Protein AF-A0A7C9VXB8-F1 (afdb_monomer_lite)

Structure (mmCIF, N/CA/C/O backbone):
data_AF-A0A7C9VXB8-F1
#
_entry.id   AF-A0A7C9VXB8-F1
#
loop_
_atom_site.group_PDB
_atom_site.id
_atom_site.type_symbol
_atom_site.label_atom_id
_atom_site.label_alt_id
_atom_site.label_comp_id
_atom_site.label_asym_id
_atom_site.label_entity_id
_atom_site.label_seq_id
_atom_site.pdbx_PDB_ins_code
_atom_site.Cartn_x
_atom_site.Cartn_y
_atom_site.Cartn_z
_atom_site.occupancy
_atom_site.B_iso_or_equiv
_atom_site.auth_seq_id
_atom_site.auth_comp_id
_atom_site.auth_asym_id
_atom_site.auth_atom_id
_atom_site.pdbx_PDB_model_num
ATOM 1 N N . MET A 1 1 ? -10.383 0.369 -15.515 1.00 67.44 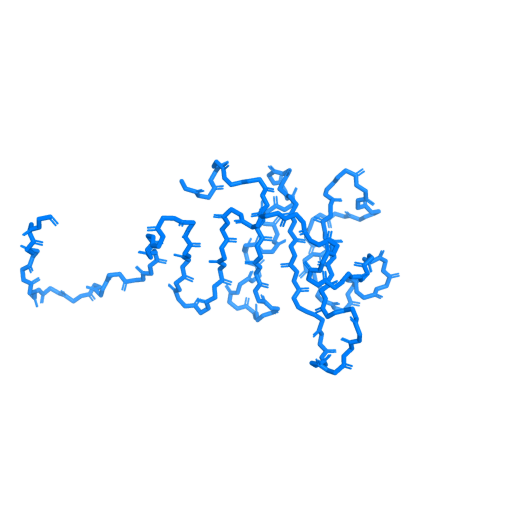1 MET A N 1
ATOM 2 C CA . MET A 1 1 ? -9.821 -0.752 -14.714 1.00 67.44 1 MET A CA 1
ATOM 3 C C . MET A 1 1 ? -9.209 -0.255 -13.410 1.00 67.44 1 MET A C 1
ATOM 5 O O . MET A 1 1 ? -9.665 -0.702 -12.370 1.00 67.44 1 MET A O 1
ATOM 9 N N . PHE A 1 2 ? -8.249 0.680 -13.432 1.00 78.56 2 PHE A N 1
ATOM 10 C CA . PHE A 1 2 ? -7.744 1.308 -12.200 1.00 78.56 2 PHE A CA 1
ATOM 11 C C . PHE A 1 2 ? -8.802 2.187 -11.513 1.00 78.56 2 PHE A C 1
ATOM 13 O O . PHE A 1 2 ? -9.034 2.028 -10.319 1.00 78.56 2 PHE A O 1
ATOM 20 N N . ASP A 1 3 ? -9.524 3.021 -12.268 1.00 82.12 3 ASP A N 1
ATOM 21 C CA . ASP A 1 3 ? -10.530 3.942 -11.705 1.00 82.12 3 ASP A CA 1
ATOM 22 C C . ASP A 1 3 ? -11.636 3.224 -10.922 1.00 82.12 3 ASP A C 1
ATOM 24 O O . ASP A 1 3 ? -12.049 3.696 -9.869 1.00 82.12 3 ASP A O 1
ATOM 28 N N . GLN A 1 4 ? -12.037 2.035 -11.379 1.00 88.44 4 GLN A N 1
ATOM 29 C CA . GLN A 1 4 ? -13.069 1.210 -10.741 1.00 88.44 4 GLN A CA 1
ATOM 30 C C . GLN A 1 4 ? -12.547 0.347 -9.581 1.00 88.44 4 GLN A C 1
ATOM 32 O O . GLN A 1 4 ? -13.345 -0.161 -8.798 1.00 88.44 4 GLN A O 1
ATOM 37 N N . ALA A 1 5 ? -11.229 0.144 -9.469 1.00 92.75 5 ALA A N 1
ATOM 38 C CA . ALA A 1 5 ? -10.655 -0.642 -8.381 1.00 92.75 5 ALA A CA 1
ATOM 39 C C . ALA A 1 5 ? -10.762 0.139 -7.065 1.00 92.75 5 ALA A C 1
ATOM 41 O O . ALA A 1 5 ? -10.402 1.316 -7.020 1.00 92.75 5 ALA A O 1
ATOM 42 N N . ARG A 1 6 ? -11.229 -0.510 -5.995 1.00 96.12 6 ARG A N 1
ATOM 43 C CA . ARG A 1 6 ? -11.311 0.079 -4.649 1.00 96.12 6 ARG A CA 1
ATOM 44 C C . ARG A 1 6 ? -10.212 -0.442 -3.735 1.00 96.12 6 ARG A C 1
ATOM 46 O O . ARG A 1 6 ? -9.720 0.313 -2.905 1.00 96.12 6 ARG A O 1
ATOM 53 N N . VAL A 1 7 ? -9.805 -1.697 -3.926 1.00 97.12 7 VAL A N 1
ATOM 54 C CA . VAL A 1 7 ? -8.738 -2.350 -3.164 1.00 97.12 7 VAL A CA 1
ATOM 55 C C . VAL A 1 7 ? -7.595 -2.734 -4.099 1.00 97.12 7 VAL A C 1
ATOM 57 O O . VAL A 1 7 ? -7.753 -3.574 -4.990 1.00 97.12 7 VAL A O 1
ATOM 60 N N . VAL A 1 8 ? -6.431 -2.120 -3.905 1.00 95.75 8 VAL A N 1
ATOM 61 C CA . VAL A 1 8 ? -5.256 -2.284 -4.770 1.00 95.75 8 VAL A CA 1
ATOM 62 C C . VAL A 1 8 ? -4.093 -2.828 -3.953 1.00 95.75 8 VAL A C 1
ATOM 64 O O . VAL A 1 8 ? -3.859 -2.379 -2.837 1.00 95.75 8 VAL A O 1
ATOM 67 N N . LYS A 1 9 ? -3.312 -3.751 -4.517 1.00 94.62 9 LYS A N 1
ATOM 68 C CA . LYS A 1 9 ? -2.002 -4.119 -3.966 1.00 94.62 9 LYS A CA 1
ATOM 69 C C . LYS A 1 9 ? -0.898 -3.711 -4.933 1.00 94.62 9 LYS A C 1
ATOM 71 O O . LYS A 1 9 ? -0.958 -4.041 -6.117 1.00 94.62 9 LYS A O 1
ATOM 76 N N . ALA A 1 10 ? 0.123 -3.028 -4.428 1.00 92.25 10 ALA A N 1
ATOM 77 C CA . ALA A 1 10 ? 1.305 -2.623 -5.182 1.00 92.25 10 ALA A CA 1
ATOM 78 C C . ALA A 1 10 ? 2.590 -3.155 -4.528 1.00 92.25 10 ALA A C 1
ATOM 80 O O . ALA A 1 10 ? 2.602 -3.586 -3.372 1.00 92.25 10 ALA A O 1
ATOM 81 N N . VAL A 1 11 ? 3.687 -3.152 -5.281 1.00 88.31 11 VAL A N 1
ATOM 82 C CA . VAL A 1 11 ? 5.028 -3.466 -4.760 1.00 88.31 11 VAL A CA 1
ATOM 83 C C . VAL A 1 11 ? 5.753 -2.183 -4.320 1.00 88.31 11 VAL A C 1
ATOM 85 O O . VAL A 1 11 ? 5.460 -1.109 -4.854 1.00 88.31 11 VAL A O 1
ATOM 88 N N . PRO A 1 12 ? 6.680 -2.251 -3.343 1.00 87.31 12 PRO A N 1
ATOM 89 C CA . PRO A 1 12 ? 7.352 -1.066 -2.795 1.00 87.31 12 PRO A CA 1
ATOM 90 C C . PRO A 1 12 ? 8.370 -0.410 -3.749 1.00 87.31 12 PRO A C 1
ATOM 92 O O . PRO A 1 12 ? 8.929 0.639 -3.417 1.00 87.31 12 PRO A O 1
ATOM 95 N N . ASP A 1 13 ? 8.607 -0.985 -4.929 1.00 86.19 13 ASP A N 1
ATOM 96 C CA . ASP A 1 13 ? 9.625 -0.538 -5.879 1.00 86.19 13 ASP A CA 1
ATOM 97 C C . ASP A 1 13 ? 9.413 0.909 -6.366 1.00 86.19 13 ASP A C 1
ATOM 99 O O . ASP A 1 13 ? 8.291 1.425 -6.465 1.00 86.19 13 ASP A O 1
ATOM 103 N N . LYS A 1 14 ? 10.520 1.582 -6.712 1.00 84.25 14 LYS A N 1
ATOM 104 C CA . LYS A 1 14 ? 10.514 2.975 -7.199 1.00 84.25 14 LYS A CA 1
ATOM 105 C C . LYS A 1 14 ? 9.624 3.189 -8.434 1.00 84.25 14 LYS A C 1
ATOM 107 O O . LYS A 1 14 ? 8.862 4.153 -8.410 1.00 84.25 14 LYS A O 1
ATOM 112 N N . PRO A 1 15 ? 9.627 2.318 -9.467 1.00 85.00 15 PRO A N 1
ATOM 113 C CA . PRO A 1 15 ? 8.770 2.506 -10.641 1.00 85.00 15 PRO A CA 1
ATOM 114 C C . PRO A 1 15 ? 7.270 2.494 -10.322 1.00 85.00 15 PRO A C 1
ATOM 116 O O . PRO A 1 15 ? 6.479 3.036 -11.084 1.00 85.00 15 PRO A O 1
ATOM 119 N N . GLN A 1 16 ? 6.876 1.908 -9.187 1.00 87.19 16 GLN A N 1
ATOM 120 C CA . GLN A 1 16 ? 5.486 1.835 -8.736 1.00 87.19 16 GLN A CA 1
ATOM 121 C C . GLN A 1 16 ? 5.102 2.967 -7.774 1.00 87.19 16 GLN A C 1
ATOM 123 O O . GLN A 1 16 ? 3.989 2.982 -7.252 1.00 87.19 16 GLN A O 1
ATOM 128 N N . ALA A 1 17 ? 5.991 3.941 -7.539 1.00 89.44 17 ALA A N 1
ATOM 129 C CA . ALA A 1 17 ? 5.673 5.125 -6.742 1.00 89.44 17 ALA A CA 1
ATOM 130 C C . ALA A 1 17 ? 4.405 5.863 -7.226 1.00 89.44 17 ALA A C 1
ATOM 132 O O . ALA A 1 17 ? 3.584 6.187 -6.369 1.00 89.44 17 ALA A O 1
ATOM 133 N N . PRO A 1 18 ? 4.153 6.049 -8.543 1.00 90.94 18 PRO A N 1
ATOM 134 C CA . PRO A 1 18 ? 2.935 6.718 -8.999 1.00 90.94 18 PRO A CA 1
ATOM 135 C C . PRO A 1 18 ? 1.656 6.005 -8.552 1.00 90.94 18 PRO A C 1
ATOM 137 O O . PRO A 1 18 ? 0.735 6.653 -8.076 1.00 90.94 18 PRO A O 1
ATOM 140 N N . VAL A 1 19 ? 1.608 4.671 -8.622 1.00 91.19 19 VAL A N 1
ATOM 141 C CA . VAL A 1 19 ? 0.448 3.888 -8.157 1.00 91.19 19 VAL A CA 1
ATOM 142 C C . VAL A 1 19 ? 0.259 4.034 -6.651 1.00 91.19 19 VAL A C 1
ATOM 144 O O . VAL A 1 19 ? -0.872 4.154 -6.180 1.00 91.19 19 VAL A O 1
ATOM 147 N N . ARG A 1 20 ? 1.367 4.062 -5.900 1.00 94.00 20 ARG A N 1
ATOM 148 C CA . ARG A 1 20 ? 1.334 4.197 -4.442 1.00 94.00 20 ARG A CA 1
ATOM 149 C C . ARG A 1 20 ? 0.821 5.557 -3.970 1.00 94.00 20 ARG A C 1
ATOM 151 O O . ARG A 1 20 ? 0.220 5.620 -2.907 1.00 94.00 20 ARG A O 1
ATOM 158 N N . VAL A 1 21 ? 0.998 6.603 -4.775 1.00 95.06 21 VAL A N 1
ATOM 159 C CA . VAL A 1 21 ? 0.413 7.932 -4.535 1.00 95.06 21 VAL A CA 1
ATOM 160 C C . VAL A 1 21 ? -1.028 7.999 -5.044 1.00 95.06 21 VAL A C 1
ATOM 162 O O . VAL A 1 21 ? -1.936 8.382 -4.311 1.00 95.06 21 VAL A O 1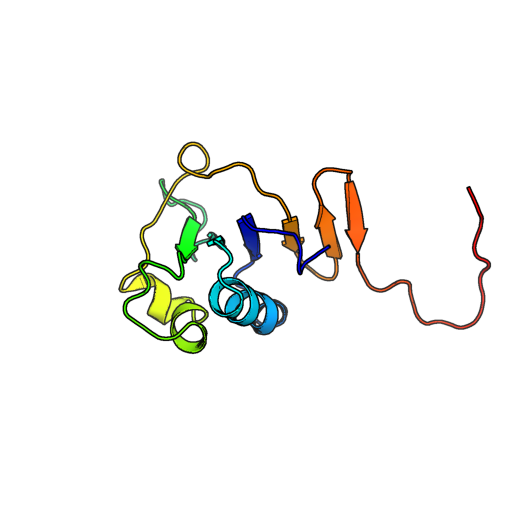
ATOM 165 N N . LEU A 1 22 ? -1.255 7.610 -6.304 1.00 94.00 22 LEU A N 1
ATOM 166 C CA . LEU A 1 22 ? -2.545 7.768 -6.978 1.00 94.00 22 LEU A CA 1
ATOM 167 C C . LEU A 1 22 ? -3.656 6.936 -6.341 1.00 94.00 22 LEU A C 1
ATOM 169 O O . LEU A 1 22 ? -4.798 7.380 -6.345 1.00 94.00 22 LEU A O 1
ATOM 173 N N . GLY A 1 23 ? -3.345 5.760 -5.789 1.00 95.12 23 GLY A N 1
ATOM 174 C CA . GLY A 1 23 ? -4.332 4.916 -5.117 1.00 95.12 23 GLY A CA 1
ATOM 175 C C . GLY A 1 23 ? -5.028 5.650 -3.965 1.00 95.12 23 GLY A C 1
ATOM 176 O O . GLY A 1 23 ? -6.210 5.976 -4.099 1.00 95.12 23 GLY A O 1
ATOM 177 N N . PRO A 1 24 ? -4.312 5.982 -2.876 1.00 95.25 24 PRO A N 1
ATOM 178 C CA . PRO A 1 24 ? -4.893 6.710 -1.752 1.00 95.25 24 PRO A CA 1
ATOM 179 C C . PRO A 1 24 ? -5.426 8.093 -2.151 1.00 95.25 24 PRO A C 1
ATOM 181 O O . PRO A 1 24 ? -6.486 8.493 -1.679 1.00 95.25 24 PRO A O 1
ATOM 184 N N . ARG A 1 25 ? -4.770 8.794 -3.090 1.00 95.38 25 ARG A N 1
ATOM 185 C CA . ARG A 1 25 ? -5.250 10.086 -3.622 1.00 95.38 25 ARG A CA 1
ATOM 186 C C . ARG A 1 25 ? -6.622 9.991 -4.295 1.00 95.38 25 ARG A C 1
ATOM 188 O O . ARG A 1 25 ? -7.382 10.950 -4.261 1.00 95.38 25 ARG A O 1
ATOM 195 N N . GLN A 1 26 ? -6.944 8.849 -4.900 1.00 95.50 26 GLN A N 1
ATOM 196 C CA . GLN A 1 26 ? -8.257 8.554 -5.485 1.00 95.50 26 GLN A CA 1
ATOM 197 C C . GLN A 1 26 ? -9.195 7.817 -4.511 1.00 95.50 26 GLN A C 1
ATOM 199 O O . GLN A 1 26 ? -10.178 7.217 -4.944 1.00 95.50 26 GLN A O 1
ATOM 204 N N . GLY A 1 27 ? -8.892 7.807 -3.209 1.00 95.56 27 GLY A N 1
ATOM 205 C CA . GLY A 1 27 ? -9.734 7.169 -2.195 1.00 95.56 27 GLY A CA 1
ATOM 206 C C . GLY A 1 27 ? -9.679 5.636 -2.194 1.00 95.56 27 GLY A C 1
ATOM 207 O O . GLY A 1 27 ? -10.586 4.996 -1.668 1.00 95.56 27 GLY A O 1
ATOM 208 N N . LYS A 1 28 ? -8.648 5.023 -2.790 1.00 97.12 28 LYS A N 1
ATOM 209 C CA . LYS A 1 28 ? -8.493 3.560 -2.835 1.00 97.12 28 LYS A CA 1
ATOM 210 C C . LYS A 1 28 ? -7.747 3.053 -1.605 1.00 97.12 28 LYS A C 1
ATOM 212 O O . LYS A 1 28 ? -6.745 3.642 -1.206 1.00 97.12 28 LYS A O 1
ATOM 217 N N . LEU A 1 29 ? -8.180 1.908 -1.081 1.00 97.44 29 LEU A N 1
ATOM 218 C CA . LEU A 1 29 ? -7.445 1.157 -0.069 1.00 97.44 29 LEU A CA 1
ATOM 219 C C . LEU A 1 29 ? -6.244 0.480 -0.731 1.00 97.44 29 LEU A C 1
ATOM 221 O O . LEU A 1 29 ? -6.412 -0.352 -1.629 1.00 97.44 29 LEU A O 1
ATOM 225 N N . LEU A 1 30 ? -5.037 0.853 -0.314 1.00 97.06 30 LEU A N 1
ATOM 226 C CA . LEU A 1 30 ? -3.802 0.380 -0.928 1.00 97.06 30 LEU A CA 1
ATOM 227 C C . LEU A 1 30 ? -2.991 -0.483 0.043 1.00 97.06 30 LEU A C 1
ATOM 229 O O . LEU A 1 30 ? -2.663 -0.050 1.142 1.00 97.06 30 LEU A O 1
ATOM 233 N N . PHE A 1 31 ? -2.580 -1.663 -0.416 1.00 96.25 31 PHE A N 1
ATOM 234 C CA . PHE A 1 31 ? -1.656 -2.544 0.293 1.00 96.25 31 PHE A CA 1
ATOM 235 C C . PHE A 1 31 ? -0.274 -2.542 -0.361 1.00 96.25 31 PHE A C 1
ATOM 237 O O . PHE A 1 31 ? -0.151 -2.679 -1.583 1.00 96.25 31 PHE A O 1
ATOM 244 N N . VAL A 1 32 ? 0.783 -2.418 0.442 1.00 94.06 32 VAL A N 1
ATOM 245 C CA . VAL A 1 32 ? 2.180 -2.445 -0.028 1.00 94.06 32 VAL A CA 1
ATOM 246 C C . VAL A 1 32 ? 2.992 -3.374 0.862 1.00 94.06 32 VAL A C 1
ATOM 248 O O . VAL A 1 32 ? 2.890 -3.295 2.078 1.00 94.06 32 VAL A O 1
ATOM 251 N N . ALA A 1 33 ? 3.811 -4.248 0.276 1.00 91.75 33 ALA A N 1
ATOM 252 C CA . ALA A 1 33 ? 4.655 -5.145 1.066 1.00 91.75 33 ALA A CA 1
ATOM 253 C C . ALA A 1 33 ? 5.653 -4.362 1.942 1.00 91.75 33 ALA A C 1
ATOM 255 O O . ALA A 1 33 ? 6.266 -3.395 1.475 1.00 91.75 33 ALA A O 1
ATOM 256 N N . VAL A 1 34 ? 5.840 -4.799 3.189 1.00 87.94 34 VAL A N 1
ATOM 257 C CA . VAL A 1 34 ? 6.847 -4.234 4.092 1.00 87.94 34 VAL A CA 1
ATOM 258 C C . VAL A 1 34 ? 8.257 -4.639 3.637 1.00 87.94 34 VAL A C 1
ATOM 260 O O . VAL A 1 34 ? 8.462 -5.748 3.132 1.00 87.94 34 VAL A O 1
ATOM 263 N N . PRO A 1 35 ? 9.273 -3.775 3.804 1.00 73.00 35 PRO A N 1
ATOM 264 C CA . PRO A 1 35 ? 10.657 -4.165 3.574 1.00 73.00 35 PRO A CA 1
ATOM 265 C C . PRO A 1 35 ? 11.070 -5.179 4.654 1.00 73.00 35 PRO A C 1
ATOM 267 O O . PRO A 1 35 ? 11.162 -4.797 5.817 1.00 73.00 35 PRO A O 1
ATOM 270 N N . LYS A 1 36 ? 11.344 -6.430 4.242 1.00 65.56 36 LYS A N 1
ATOM 271 C CA . LYS A 1 36 ? 11.692 -7.656 5.013 1.00 65.56 36 LYS A CA 1
ATOM 272 C C . LYS A 1 36 ? 10.550 -8.686 5.019 1.00 65.56 36 LYS A C 1
ATOM 274 O O . LYS A 1 36 ? 9.617 -8.614 5.806 1.00 65.56 36 LYS A O 1
ATOM 279 N N . ILE A 1 37 ? 10.699 -9.684 4.147 1.00 56.84 37 ILE A N 1
ATOM 280 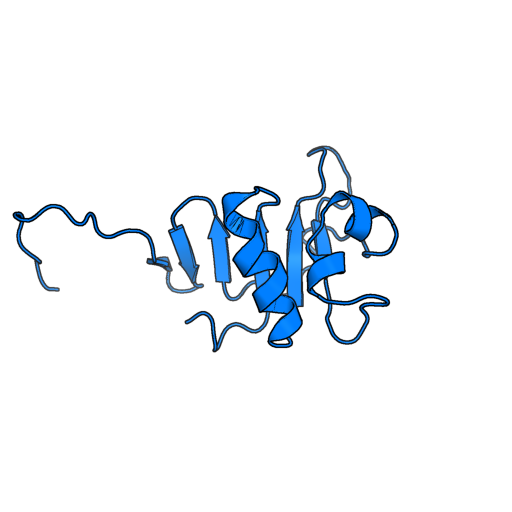C CA . ILE A 1 37 ? 9.726 -10.747 3.825 1.00 56.84 37 ILE A CA 1
ATOM 281 C C . ILE A 1 37 ? 9.326 -11.642 5.017 1.00 56.84 37 ILE A C 1
ATOM 283 O O . ILE A 1 37 ? 8.288 -12.285 4.952 1.00 56.84 37 ILE A O 1
ATOM 287 N N . ALA A 1 38 ? 10.092 -11.669 6.112 1.00 61.12 38 ALA A N 1
ATOM 288 C CA . ALA A 1 38 ? 9.846 -12.570 7.246 1.00 61.12 38 ALA A CA 1
ATOM 289 C C . ALA A 1 38 ? 8.915 -12.003 8.342 1.00 61.12 38 ALA A C 1
ATOM 291 O O . ALA A 1 38 ? 8.807 -12.590 9.416 1.00 61.12 38 ALA A O 1
ATOM 292 N N . ALA A 1 39 ? 8.280 -10.848 8.125 1.00 69.19 39 ALA A N 1
ATOM 293 C CA . ALA A 1 39 ? 7.358 -10.287 9.109 1.00 69.19 39 ALA A CA 1
ATOM 294 C C . ALA A 1 39 ? 6.031 -11.063 9.127 1.00 69.19 39 ALA A C 1
ATOM 296 O O . ALA A 1 39 ? 5.456 -11.316 8.072 1.00 69.19 39 ALA A O 1
ATOM 297 N N . ALA A 1 40 ? 5.507 -11.358 10.323 1.00 82.69 40 ALA A N 1
ATOM 298 C CA . ALA A 1 40 ? 4.201 -12.007 10.496 1.00 82.69 40 ALA A CA 1
ATOM 299 C C . ALA A 1 40 ? 3.050 -11.224 9.833 1.00 82.69 40 ALA A C 1
ATOM 301 O O . ALA A 1 40 ? 2.083 -11.818 9.376 1.00 82.69 40 ALA A O 1
ATOM 302 N N . LYS A 1 41 ? 3.186 -9.894 9.736 1.00 90.25 41 LYS A N 1
ATOM 303 C CA . LYS A 1 41 ? 2.245 -8.989 9.066 1.00 90.25 41 LYS A CA 1
ATOM 304 C C . LYS A 1 41 ? 2.943 -8.252 7.915 1.00 90.25 41 LYS A C 1
ATOM 306 O O . LYS A 1 41 ? 3.471 -7.156 8.124 1.00 90.25 41 LYS A O 1
ATOM 311 N N . PRO A 1 42 ? 3.047 -8.870 6.723 1.00 91.88 42 PRO A N 1
ATOM 312 C CA . PRO A 1 42 ? 3.955 -8.417 5.676 1.00 91.88 42 PRO A CA 1
ATOM 313 C C . PRO A 1 42 ? 3.427 -7.275 4.795 1.00 91.88 42 PRO A C 1
ATOM 315 O O . PRO A 1 42 ? 4.089 -6.938 3.811 1.00 91.88 42 PRO A O 1
ATOM 318 N N . PHE A 1 43 ? 2.290 -6.645 5.108 1.00 94.44 43 PHE A N 1
ATOM 319 C CA . PHE A 1 43 ? 1.744 -5.543 4.306 1.00 94.44 43 PHE A CA 1
ATOM 320 C C . PHE A 1 43 ? 1.436 -4.305 5.139 1.00 94.44 43 PHE A C 1
ATOM 322 O O . PHE A 1 43 ? 0.833 -4.415 6.195 1.00 94.44 43 PHE A O 1
ATOM 329 N N . TYR A 1 44 ? 1.777 -3.124 4.628 1.00 95.38 44 TYR A N 1
ATOM 330 C CA . TYR A 1 44 ? 1.198 -1.862 5.080 1.00 95.38 44 TYR A CA 1
ATOM 331 C C . TYR A 1 44 ? -0.206 -1.690 4.499 1.00 95.38 44 TYR A C 1
ATOM 333 O O . TYR A 1 44 ? -0.383 -1.825 3.285 1.00 95.38 44 TYR A O 1
ATOM 341 N N . GLU A 1 45 ? -1.164 -1.334 5.351 1.00 96.56 45 GLU A N 1
ATOM 342 C CA . GLU A 1 45 ? -2.498 -0.860 4.982 1.00 96.56 45 GLU A CA 1
ATOM 343 C C . GLU A 1 45 ? -2.487 0.673 4.879 1.00 96.56 45 GLU A C 1
ATOM 345 O O . GLU A 1 45 ? -2.288 1.375 5.872 1.00 96.56 45 GLU A O 1
ATOM 350 N N . LEU A 1 46 ? -2.694 1.202 3.673 1.00 96.56 46 LEU A N 1
ATOM 351 C CA . LEU A 1 46 ? -2.818 2.635 3.407 1.00 96.56 46 LEU A CA 1
ATOM 352 C C . LEU A 1 46 ? -4.281 2.955 3.084 1.00 96.56 46 LEU A C 1
ATOM 354 O O . LEU A 1 46 ? -4.693 2.975 1.921 1.00 96.56 46 LEU A O 1
ATOM 358 N N . ASP A 1 47 ? -5.066 3.161 4.141 1.00 95.88 47 ASP A N 1
ATOM 359 C CA . ASP A 1 47 ? -6.474 3.553 4.073 1.00 95.88 47 ASP A CA 1
ATOM 360 C C . ASP A 1 47 ? -6.599 5.087 4.079 1.00 95.88 47 ASP A C 1
ATOM 362 O O . ASP A 1 47 ? -6.337 5.705 5.114 1.00 95.88 47 ASP A O 1
ATOM 366 N N . PRO A 1 48 ? -7.021 5.724 2.972 1.00 93.88 48 PRO A N 1
ATOM 367 C CA . PRO A 1 48 ? -7.094 7.181 2.873 1.00 93.88 48 PRO A CA 1
ATOM 368 C C . PRO A 1 48 ? -8.056 7.826 3.878 1.00 93.88 48 PRO A C 1
ATOM 370 O O . PRO A 1 48 ? -7.893 9.003 4.177 1.00 93.88 48 PRO A O 1
ATOM 373 N N . SER A 1 49 ? -9.014 7.077 4.436 1.00 94.19 49 SER A N 1
ATOM 374 C CA . SER A 1 49 ? -9.893 7.576 5.504 1.00 94.19 49 SER A CA 1
ATOM 375 C C . SER A 1 49 ? -9.215 7.644 6.879 1.00 94.19 49 SER A C 1
ATOM 377 O O . SER A 1 49 ? -9.733 8.289 7.787 1.00 94.19 49 SER A O 1
ATOM 379 N N . LYS A 1 50 ? -8.057 6.989 7.035 1.00 93.75 50 LYS A N 1
ATOM 380 C CA . LYS A 1 50 ? -7.314 6.866 8.299 1.00 93.75 50 LYS A CA 1
ATOM 381 C C . LYS A 1 50 ? -5.888 7.415 8.224 1.00 93.75 50 LYS A C 1
ATOM 383 O O . LYS A 1 50 ? -5.178 7.377 9.227 1.00 93.75 50 LYS A O 1
ATOM 388 N N . LEU A 1 51 ? -5.433 7.876 7.055 1.00 92.88 51 LEU A N 1
ATOM 389 C CA . LEU A 1 51 ? -4.070 8.376 6.891 1.00 92.88 51 LEU A CA 1
ATOM 390 C C . LEU A 1 51 ? -3.864 9.660 7.716 1.00 92.88 51 LEU A C 1
ATOM 392 O O . LEU A 1 51 ? -4.586 10.634 7.510 1.00 92.88 51 LEU A O 1
ATOM 396 N N . PRO A 1 52 ? -2.846 9.710 8.597 1.00 94.38 52 PRO A N 1
ATOM 397 C CA . PRO A 1 52 ? -2.523 10.916 9.360 1.00 94.38 52 PRO A CA 1
ATOM 398 C C . PRO A 1 52 ? -1.689 11.928 8.555 1.00 94.38 52 PRO A C 1
ATOM 400 O O . PRO A 1 52 ? -1.386 13.011 9.045 1.00 94.38 52 PRO A O 1
ATOM 403 N N . VAL A 1 53 ? -1.273 11.562 7.339 1.00 95.50 53 VAL A N 1
ATOM 404 C CA . VAL A 1 53 ? -0.417 12.354 6.445 1.00 95.50 53 VAL A CA 1
ATOM 405 C C . VAL A 1 53 ? -0.963 12.318 5.017 1.00 95.50 53 VAL A C 1
ATOM 407 O O . VAL A 1 53 ? -1.861 11.537 4.702 1.00 95.50 53 VAL A O 1
ATOM 410 N N . SER A 1 54 ? -0.396 13.134 4.127 1.00 95.50 54 SER A N 1
ATOM 411 C CA . SER A 1 54 ? -0.785 13.148 2.714 1.00 95.50 54 SER A CA 1
ATOM 412 C C . SER A 1 54 ? -0.521 11.803 2.007 1.00 95.50 54 SER A C 1
ATOM 414 O O . SER A 1 54 ? 0.401 11.068 2.385 1.00 95.50 54 SER A O 1
ATOM 416 N N . PRO A 1 55 ? -1.274 11.475 0.937 1.00 93.69 55 PRO A N 1
ATOM 417 C CA . PRO A 1 55 ? -1.004 10.316 0.083 1.00 93.69 55 PRO A CA 1
ATOM 418 C C . PRO A 1 55 ? 0.440 10.238 -0.424 1.00 93.69 55 PRO A C 1
ATOM 420 O O . PRO A 1 55 ? 1.022 9.158 -0.485 1.00 93.69 55 PRO A O 1
ATOM 423 N N . GLU A 1 56 ? 1.033 11.380 -0.769 1.00 94.19 56 GLU A N 1
ATOM 424 C CA . GLU A 1 56 ? 2.409 11.495 -1.243 1.00 94.19 56 GLU A CA 1
ATOM 425 C C . GLU A 1 56 ? 3.411 11.052 -0.168 1.00 94.19 56 GLU A C 1
ATOM 427 O O . GLU A 1 56 ? 4.364 10.326 -0.460 1.00 94.19 56 GLU A O 1
ATOM 432 N N . GLU A 1 57 ? 3.175 11.437 1.087 1.00 94.56 57 GLU A N 1
ATOM 433 C CA . GLU A 1 57 ? 4.004 11.029 2.217 1.00 94.56 57 GLU A CA 1
ATOM 434 C C . GLU A 1 57 ? 3.778 9.571 2.610 1.00 94.56 57 GLU A C 1
ATOM 436 O O . GLU A 1 57 ? 4.747 8.843 2.841 1.00 94.56 57 GLU A O 1
ATOM 441 N N . ALA A 1 58 ? 2.525 9.119 2.617 1.00 93.81 58 ALA A N 1
ATOM 442 C CA . A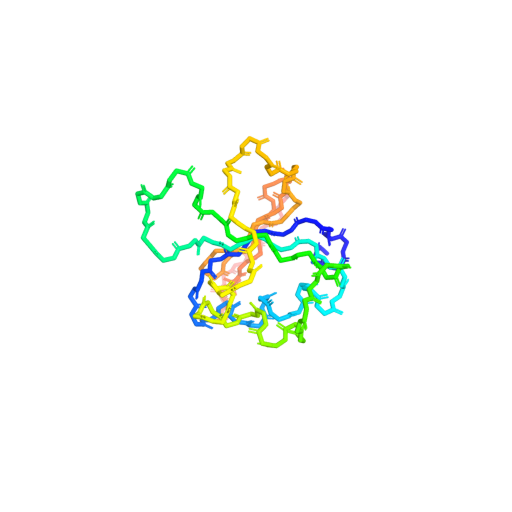LA A 1 58 ? 2.168 7.731 2.888 1.00 93.81 58 ALA A CA 1
ATOM 443 C C . ALA A 1 58 ? 2.689 6.751 1.842 1.00 93.81 58 ALA A C 1
ATOM 445 O O . ALA A 1 58 ? 3.024 5.611 2.165 1.00 93.81 58 ALA A O 1
ATOM 446 N N . ALA A 1 59 ? 2.862 7.203 0.604 1.00 91.38 59 ALA A N 1
ATOM 447 C CA . ALA A 1 59 ? 3.486 6.414 -0.441 1.00 91.38 59 ALA A CA 1
ATOM 448 C C . ALA A 1 59 ? 4.996 6.204 -0.229 1.00 91.38 59 ALA A C 1
ATOM 450 O O . ALA A 1 59 ? 5.594 5.400 -0.943 1.00 91.38 59 ALA A O 1
ATOM 451 N N . VAL A 1 60 ? 5.660 6.877 0.717 1.00 91.19 60 VAL A N 1
ATOM 452 C CA . VAL A 1 60 ? 7.089 6.663 0.992 1.00 91.19 60 VAL A CA 1
ATOM 453 C C . VAL A 1 60 ? 7.253 5.503 1.985 1.00 91.19 60 VAL A C 1
ATOM 455 O O . VAL A 1 60 ? 6.875 5.658 3.143 1.00 91.19 60 VAL A O 1
ATOM 458 N N . PRO A 1 61 ? 7.893 4.365 1.626 1.00 86.94 61 PRO A N 1
ATOM 459 C CA . PRO A 1 61 ? 7.916 3.174 2.487 1.00 86.94 61 PRO A CA 1
ATOM 460 C C . PRO A 1 61 ? 8.511 3.414 3.878 1.00 86.94 61 PRO A C 1
ATOM 462 O O . PRO A 1 61 ? 8.033 2.862 4.863 1.00 86.94 61 PRO A O 1
ATOM 465 N N . LYS A 1 62 ? 9.545 4.262 3.967 1.00 87.44 62 LYS A N 1
ATOM 466 C CA . LYS A 1 62 ? 10.167 4.636 5.245 1.00 87.44 62 LYS A CA 1
ATOM 467 C C . LYS A 1 62 ? 9.244 5.476 6.132 1.00 87.44 62 LYS A C 1
ATOM 469 O O . LYS A 1 62 ? 9.335 5.358 7.344 1.00 87.44 62 LYS A O 1
ATOM 474 N N . LYS A 1 63 ? 8.387 6.317 5.542 1.00 91.56 63 LYS A N 1
ATOM 475 C CA . LYS A 1 63 ? 7.406 7.116 6.287 1.00 91.56 63 LYS A CA 1
ATOM 476 C C . LYS A 1 63 ? 6.214 6.260 6.694 1.00 91.56 63 LYS A C 1
ATOM 478 O O . LYS A 1 63 ? 5.833 6.294 7.853 1.00 91.56 63 LYS A O 1
ATOM 483 N N . ALA A 1 64 ? 5.702 5.440 5.773 1.00 91.38 64 ALA A N 1
ATOM 484 C CA . ALA A 1 64 ? 4.627 4.490 6.047 1.00 91.38 64 ALA A CA 1
ATOM 485 C C . ALA A 1 64 ? 4.939 3.611 7.267 1.00 91.38 64 ALA A C 1
ATOM 487 O O . ALA A 1 64 ? 4.080 3.433 8.118 1.00 91.38 64 ALA A O 1
ATOM 488 N N . ALA A 1 65 ? 6.186 3.153 7.415 1.00 90.31 65 ALA A N 1
ATOM 489 C CA . ALA A 1 65 ? 6.631 2.366 8.568 1.00 90.31 65 ALA A CA 1
ATOM 490 C C . ALA A 1 65 ? 6.385 3.021 9.944 1.00 90.31 65 ALA A C 1
ATOM 492 O O . ALA A 1 65 ? 6.381 2.317 10.949 1.00 90.31 65 ALA A O 1
ATOM 493 N N . LEU A 1 66 ? 6.215 4.346 10.005 1.00 91.88 66 LEU A N 1
ATOM 494 C CA . LEU A 1 66 ? 6.029 5.089 11.253 1.00 91.88 66 LEU A CA 1
ATOM 495 C C . LEU A 1 66 ? 4.574 5.110 11.738 1.00 91.88 66 LEU A C 1
ATOM 497 O O . LEU A 1 66 ? 4.342 5.392 12.909 1.00 91.88 66 LEU A O 1
ATOM 501 N N . PHE A 1 67 ? 3.599 4.862 10.859 1.00 91.50 67 PHE A N 1
ATOM 502 C CA . PHE A 1 67 ? 2.178 5.042 11.188 1.00 91.50 67 PHE A CA 1
ATOM 503 C C . PHE A 1 67 ? 1.230 4.040 10.524 1.00 91.50 67 PHE A C 1
ATOM 505 O O . PHE A 1 67 ? 0.101 3.878 10.982 1.00 91.50 67 PHE A O 1
ATOM 512 N N . ALA A 1 68 ? 1.632 3.399 9.427 1.00 93.31 68 ALA A N 1
ATOM 513 C CA . ALA A 1 68 ? 0.771 2.478 8.709 1.00 93.31 68 ALA A CA 1
ATOM 514 C C . ALA A 1 68 ? 0.612 1.193 9.518 1.00 93.31 68 ALA A C 1
ATOM 516 O O . ALA A 1 68 ? 1.592 0.563 9.924 1.00 93.31 68 ALA A O 1
ATOM 517 N N . ARG A 1 69 ? -0.641 0.778 9.702 1.00 94.12 69 ARG A N 1
ATOM 518 C CA . ARG A 1 69 ? -0.964 -0.528 10.266 1.00 94.12 69 ARG A CA 1
ATOM 519 C C . ARG A 1 69 ? -0.356 -1.614 9.380 1.00 94.12 69 ARG A C 1
ATOM 521 O O . ARG A 1 69 ? -0.495 -1.567 8.156 1.00 94.12 69 ARG A O 1
ATOM 528 N N . THR A 1 70 ? 0.288 -2.598 9.999 1.00 94.62 70 THR A N 1
ATOM 529 C CA . THR A 1 70 ? 0.708 -3.816 9.310 1.00 94.62 70 THR A CA 1
ATOM 530 C C . THR A 1 70 ? -0.364 -4.891 9.430 1.00 94.62 70 THR A C 1
ATOM 532 O O . THR A 1 70 ? -0.983 -5.039 10.485 1.00 94.62 70 THR A O 1
ATOM 535 N N . VAL A 1 71 ? -0.595 -5.621 8.343 1.00 94.94 71 VAL A N 1
ATOM 536 C CA . VAL A 1 71 ? -1.592 -6.695 8.247 1.00 94.94 71 VAL A CA 1
ATOM 537 C C . VAL A 1 71 ? -1.007 -7.936 7.579 1.00 94.94 71 VAL A C 1
ATOM 539 O O . VAL A 1 71 ? -0.023 -7.847 6.830 1.00 94.94 71 VAL A O 1
ATOM 542 N N . ASP A 1 72 ? -1.600 -9.090 7.865 1.00 93.62 72 ASP A N 1
ATOM 543 C CA . ASP A 1 72 ? -1.389 -10.323 7.107 1.00 93.62 72 ASP A CA 1
ATOM 544 C C . ASP A 1 72 ? -2.392 -10.484 5.952 1.00 93.62 72 ASP A C 1
ATOM 546 O O . ASP A 1 72 ? -3.201 -9.599 5.675 1.00 93.62 72 ASP A O 1
ATOM 550 N N . THR A 1 73 ? -2.291 -11.593 5.218 1.00 90.75 73 THR A N 1
ATOM 551 C CA . THR A 1 73 ? -3.200 -11.903 4.107 1.00 90.75 73 THR A CA 1
ATOM 552 C C . THR A 1 73 ? -4.643 -12.148 4.535 1.00 90.75 73 THR A C 1
ATOM 554 O O . THR A 1 73 ? -5.533 -11.901 3.724 1.00 90.75 73 THR A O 1
ATOM 557 N N . ASP A 1 74 ? -4.884 -12.622 5.756 1.00 93.12 74 ASP A N 1
ATOM 558 C CA . ASP A 1 74 ? -6.221 -12.986 6.236 1.00 93.12 74 ASP A CA 1
ATOM 559 C C . ASP A 1 74 ? -7.005 -11.740 6.676 1.00 93.12 74 ASP A C 1
ATOM 561 O O . ASP A 1 74 ? -8.228 -11.675 6.550 1.00 93.12 74 ASP A O 1
ATOM 565 N N . GLU A 1 75 ? -6.293 -10.703 7.117 1.00 95.19 75 GLU A N 1
ATOM 566 C CA . GLU A 1 75 ? -6.838 -9.375 7.405 1.00 95.19 75 GLU A CA 1
ATOM 567 C C . GLU A 1 75 ? -7.152 -8.556 6.134 1.00 95.19 75 GLU A C 1
ATOM 569 O O . GLU A 1 75 ? -7.892 -7.570 6.196 1.00 95.19 75 GLU A O 1
ATOM 574 N N . MET A 1 76 ? -6.596 -8.927 4.973 1.00 94.81 76 MET A N 1
ATOM 575 C CA . MET A 1 76 ? -6.763 -8.172 3.730 1.00 94.81 76 MET A CA 1
ATOM 576 C C . MET A 1 76 ? -8.123 -8.447 3.069 1.00 94.81 76 MET A C 1
ATOM 578 O O . MET A 1 76 ? -8.442 -9.589 2.730 1.00 94.81 76 MET A O 1
ATOM 582 N N . PRO A 1 77 ? -8.904 -7.401 2.735 1.00 94.69 77 PRO A N 1
ATOM 583 C CA . PRO A 1 77 ? -10.055 -7.550 1.861 1.00 94.69 77 PRO A CA 1
ATOM 584 C C . PRO A 1 77 ? -9.643 -8.081 0.485 1.00 94.69 77 PRO A C 1
ATOM 586 O O . PRO A 1 77 ? -8.509 -7.921 0.025 1.00 94.69 77 PRO A O 1
ATOM 589 N N . LYS A 1 78 ? -10.608 -8.646 -0.242 1.00 94.38 78 LYS A N 1
ATOM 590 C CA . LYS A 1 78 ? -10.383 -9.179 -1.589 1.00 94.38 78 LYS A CA 1
ATOM 591 C C . LYS A 1 78 ? -9.769 -8.116 -2.517 1.00 94.38 78 LYS A C 1
ATOM 593 O O . LYS A 1 78 ? -10.407 -7.112 -2.824 1.00 94.38 78 LYS A O 1
ATOM 598 N N . ILE A 1 79 ? -8.581 -8.378 -3.064 1.00 94.44 79 ILE A N 1
ATOM 599 C CA . ILE A 1 79 ? -7.883 -7.452 -3.974 1.00 94.44 79 ILE A CA 1
ATOM 600 C C . ILE A 1 79 ? -8.619 -7.333 -5.319 1.00 94.44 79 ILE A C 1
ATOM 602 O O . ILE A 1 79 ? -8.949 -8.344 -5.940 1.00 94.44 79 ILE A O 1
ATOM 606 N N . ASP A 1 80 ? -8.897 -6.108 -5.779 1.00 93.56 80 ASP A N 1
ATOM 607 C CA . ASP A 1 80 ? -9.484 -5.837 -7.104 1.00 93.56 80 ASP A CA 1
ATOM 608 C C . ASP A 1 80 ? -8.410 -5.808 -8.203 1.00 93.56 80 ASP A C 1
ATOM 610 O O . ASP A 1 80 ? -8.641 -6.274 -9.325 1.00 93.56 80 ASP A O 1
ATOM 614 N N . LEU A 1 81 ? -7.239 -5.255 -7.869 1.00 92.38 81 LEU A N 1
ATOM 615 C CA . LEU A 1 81 ? -6.132 -5.025 -8.789 1.00 92.38 81 LEU A CA 1
ATOM 616 C C . LEU A 1 81 ? -4.779 -5.246 -8.105 1.00 92.38 81 LEU A C 1
ATOM 618 O O . LEU A 1 81 ? -4.475 -4.628 -7.084 1.00 92.38 81 LEU A O 1
ATOM 622 N N . LEU A 1 82 ? -3.941 -6.078 -8.717 1.00 90.69 82 LEU A N 1
ATOM 623 C CA . LEU A 1 82 ? -2.543 -6.260 -8.341 1.00 90.69 82 LEU A CA 1
ATOM 624 C C . LEU A 1 82 ? -1.643 -5.558 -9.359 1.00 90.69 82 LEU A C 1
ATOM 626 O O . LEU A 1 82 ? -1.730 -5.846 -10.551 1.00 90.69 82 LEU A O 1
ATOM 630 N N . VAL A 1 83 ? -0.747 -4.687 -8.898 1.00 87.88 83 VAL A N 1
ATOM 631 C CA . VAL A 1 83 ? 0.252 -4.028 -9.750 1.00 87.88 83 VAL A CA 1
ATOM 632 C C . VAL A 1 83 ? 1.656 -4.520 -9.395 1.00 87.88 83 VAL A C 1
ATOM 634 O O . VAL A 1 83 ? 2.115 -4.350 -8.262 1.00 87.88 83 VAL A O 1
ATOM 637 N N . CYS A 1 84 ? 2.341 -5.151 -10.355 1.00 82.12 84 CYS A N 1
ATOM 638 C CA . CYS A 1 84 ? 3.671 -5.735 -10.174 1.00 82.12 84 CYS A CA 1
ATOM 639 C C . CYS A 1 84 ? 4.499 -5.664 -11.474 1.00 82.12 84 CYS A C 1
ATOM 641 O O . CYS A 1 84 ? 4.051 -6.094 -12.536 1.00 82.12 84 CYS A O 1
ATOM 643 N N . GLY A 1 85 ? 5.729 -5.145 -11.410 1.00 73.44 85 GLY A N 1
ATOM 644 C CA . GLY A 1 85 ? 6.597 -5.021 -12.590 1.00 73.44 85 GLY A CA 1
ATOM 645 C C . GLY A 1 85 ? 6.026 -4.068 -13.648 1.00 73.44 85 GLY A C 1
ATOM 646 O O . GLY A 1 85 ? 5.583 -2.973 -13.316 1.00 73.44 85 GLY A O 1
ATOM 647 N N . THR A 1 86 ? 6.031 -4.463 -14.923 1.00 65.38 86 THR A N 1
ATOM 648 C CA . THR A 1 86 ? 5.399 -3.707 -16.024 1.00 65.38 86 THR A CA 1
ATOM 649 C C . THR A 1 86 ? 3.935 -4.082 -16.247 1.00 65.38 86 THR A C 1
ATOM 651 O O . THR A 1 86 ? 3.366 -3.643 -17.241 1.00 65.38 86 THR A O 1
ATOM 654 N N . VAL A 1 87 ? 3.330 -4.899 -15.375 1.00 66.81 87 VAL A N 1
ATOM 655 C CA . VAL A 1 87 ? 2.010 -5.503 -15.595 1.00 66.81 87 VAL A CA 1
ATOM 656 C C . VAL A 1 87 ? 1.073 -5.242 -14.408 1.00 66.81 87 VAL A C 1
ATOM 658 O O . VAL A 1 87 ? 1.439 -5.401 -13.247 1.00 66.81 87 VAL A O 1
ATOM 661 N N . ALA A 1 88 ? -0.174 -4.884 -14.690 1.00 74.19 88 ALA A N 1
ATOM 662 C CA . ALA A 1 88 ? -1.270 -4.866 -13.731 1.00 74.19 88 ALA A CA 1
ATOM 663 C C . ALA A 1 88 ? -2.270 -5.974 -14.070 1.00 74.19 88 ALA A C 1
ATOM 665 O O . ALA A 1 88 ? -2.595 -6.167 -15.239 1.00 74.19 88 ALA A O 1
ATOM 666 N N . VAL A 1 89 ? -2.758 -6.705 -13.071 1.00 74.44 89 VAL A N 1
ATOM 667 C CA . VAL A 1 89 ? -3.675 -7.835 -13.265 1.00 74.44 89 VAL A CA 1
ATOM 668 C C . VAL A 1 89 ? -4.940 -7.625 -12.447 1.00 74.44 89 VAL A C 1
ATOM 670 O O . VAL A 1 89 ? -4.858 -7.394 -11.239 1.00 74.44 89 VAL A O 1
ATOM 673 N N . ASN A 1 90 ? -6.110 -7.681 -13.090 1.00 81.50 90 ASN A N 1
ATOM 674 C CA . ASN A 1 90 ? -7.389 -7.697 -12.371 1.00 81.50 90 ASN A CA 1
ATOM 675 C C . ASN A 1 90 ? -7.841 -9.130 -12.063 1.00 81.50 90 ASN A C 1
ATOM 677 O O . ASN A 1 90 ? -7.283 -10.112 -12.546 1.00 81.50 90 ASN A O 1
ATOM 681 N N . ARG A 1 91 ? -8.935 -9.243 -11.312 1.00 78.56 91 ARG A N 1
ATOM 682 C CA . ARG A 1 91 ? -9.554 -10.526 -10.941 1.00 78.56 91 ARG A CA 1
ATOM 683 C C . ARG A 1 91 ? -9.953 -11.431 -12.107 1.00 78.56 91 ARG A C 1
ATOM 685 O O . ARG A 1 91 ? -10.070 -12.631 -11.914 1.00 78.56 91 ARG A O 1
ATOM 692 N N . ARG A 1 92 ? -10.188 -10.874 -13.296 1.00 77.19 92 ARG A N 1
ATOM 693 C CA . ARG A 1 92 ? -10.514 -11.646 -14.504 1.00 77.19 92 ARG A CA 1
ATOM 694 C C . ARG A 1 92 ? -9.257 -12.181 -15.202 1.00 77.19 92 ARG A C 1
ATOM 696 O O . ARG A 1 92 ? -9.358 -12.695 -16.307 1.00 77.19 92 ARG A O 1
ATOM 703 N N . GLY A 1 93 ? -8.078 -12.002 -14.602 1.00 70.81 93 GLY A N 1
ATOM 704 C CA . GLY A 1 93 ? -6.798 -12.352 -15.210 1.00 70.81 93 GLY A CA 1
ATOM 705 C C . GLY A 1 93 ? -6.379 -11.404 -16.333 1.00 70.81 93 GLY A C 1
ATOM 706 O O . GLY A 1 93 ? -5.391 -11.676 -17.008 1.00 70.81 93 GLY A O 1
ATOM 707 N N . VAL A 1 94 ? -7.084 -10.282 -16.543 1.00 75.94 94 VAL A N 1
ATOM 708 C CA . VAL A 1 94 ? -6.711 -9.305 -17.576 1.00 75.94 94 VAL A CA 1
ATOM 709 C C . VAL A 1 94 ? -5.394 -8.667 -17.175 1.00 75.94 94 VAL A C 1
ATOM 711 O O . VAL A 1 94 ? -5.300 -8.079 -16.098 1.00 75.94 94 VAL A O 1
ATOM 714 N N . ARG A 1 95 ? -4.398 -8.764 -18.058 1.00 71.94 95 ARG A N 1
ATOM 715 C CA . ARG A 1 95 ? -3.052 -8.221 -17.871 1.00 71.94 95 ARG A CA 1
ATOM 716 C C . ARG A 1 95 ? -2.909 -6.920 -18.658 1.00 71.94 95 ARG A C 1
ATOM 718 O O . ARG A 1 95 ? -3.072 -6.913 -19.871 1.00 71.94 95 ARG A O 1
ATOM 725 N N . LEU A 1 96 ? -2.559 -5.836 -17.978 1.00 65.56 96 LEU A N 1
ATOM 726 C CA . LEU A 1 96 ? -2.183 -4.552 -18.564 1.00 65.56 96 LEU A CA 1
ATOM 727 C C . LEU A 1 96 ? -0.689 -4.334 -18.355 1.00 65.56 96 LEU A C 1
ATOM 729 O O 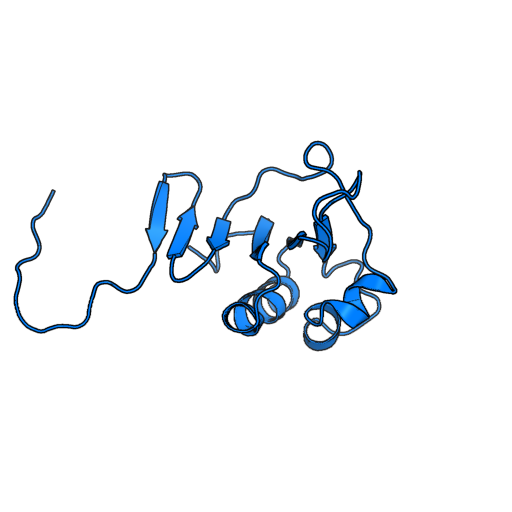. LEU A 1 9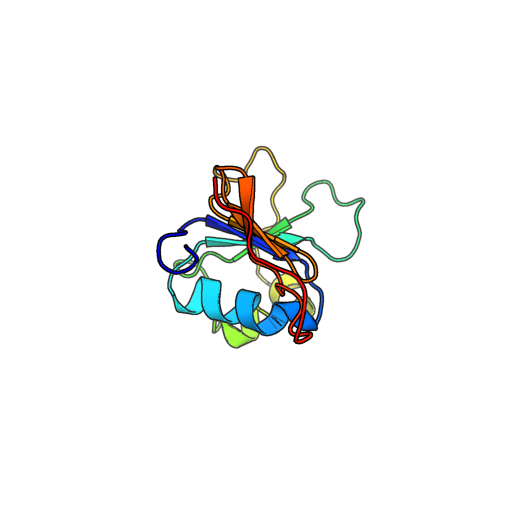6 ? -0.277 -3.921 -17.278 1.00 65.56 96 LEU A O 1
ATOM 733 N N . GLY A 1 97 ? 0.119 -4.607 -19.373 1.00 57.91 97 GLY A N 1
ATOM 734 C CA . GLY A 1 97 ? 1.505 -4.151 -19.439 1.00 57.91 97 GLY A CA 1
ATOM 735 C C . GLY A 1 97 ? 1.822 -3.598 -20.816 1.00 57.91 97 GLY A C 1
ATOM 736 O O . GLY A 1 97 ? 0.938 -3.595 -21.669 1.00 57.91 97 GLY A O 1
ATOM 737 N N . LYS A 1 98 ? 3.049 -3.113 -21.049 1.00 52.84 98 LYS A N 1
ATOM 738 C CA . LYS A 1 98 ? 3.467 -2.683 -22.395 1.00 52.84 98 LYS A CA 1
ATOM 739 C C . LYS A 1 98 ? 3.198 -3.829 -23.383 1.00 52.84 98 LYS A C 1
ATOM 741 O O . LYS A 1 98 ? 3.990 -4.764 -23.465 1.00 52.84 98 LYS A O 1
ATOM 746 N N . GLY A 1 99 ? 2.116 -3.730 -24.160 1.00 45.91 99 GLY A N 1
ATOM 747 C CA . GLY A 1 99 ? 2.133 -4.229 -25.526 1.00 45.91 99 GLY A CA 1
ATOM 748 C C . GLY A 1 99 ? 3.366 -3.594 -26.151 1.00 45.91 99 GLY A C 1
ATOM 749 O O . GLY A 1 99 ? 3.558 -2.380 -26.040 1.00 45.91 99 GLY A O 1
ATOM 750 N N . ALA A 1 100 ? 4.295 -4.410 -26.628 1.00 38.22 100 ALA A N 1
ATOM 751 C CA . ALA A 1 100 ? 5.533 -3.898 -27.174 1.00 38.22 100 ALA A CA 1
ATOM 752 C C . ALA A 1 100 ? 5.193 -2.919 -28.305 1.00 38.22 100 ALA A C 1
ATOM 754 O O . ALA A 1 100 ? 4.694 -3.317 -29.350 1.00 38.22 100 ALA A O 1
ATOM 755 N N . GLY A 1 101 ? 5.481 -1.634 -28.106 1.00 37.69 101 GLY A N 1
ATOM 756 C CA . GLY A 1 101 ? 5.701 -0.724 -29.217 1.00 37.69 101 GLY A CA 1
ATOM 757 C C . GLY A 1 101 ? 6.972 -1.167 -29.936 1.00 37.69 101 GLY A C 1
ATOM 758 O O . GLY A 1 101 ? 8.059 -0.692 -29.617 1.00 37.69 101 GLY A O 1
ATOM 759 N N . ARG A 1 102 ? 6.833 -2.117 -30.861 1.00 33.97 102 ARG A N 1
ATOM 760 C CA . ARG A 1 102 ? 7.682 -2.277 -32.043 1.00 33.97 102 ARG A CA 1
ATOM 761 C C . ARG A 1 102 ? 6.730 -2.362 -33.241 1.00 33.97 102 ARG A C 1
ATOM 763 O O . ARG A 1 102 ? 5.756 -3.108 -33.151 1.00 33.97 102 ARG A O 1
ATOM 770 N N . PRO A 1 103 ? 6.936 -1.594 -34.323 1.00 34.50 103 PRO A N 1
ATOM 771 C CA . PRO A 1 103 ? 6.115 -1.748 -35.513 1.00 34.50 103 PRO A CA 1
ATOM 772 C C . PRO A 1 103 ? 6.383 -3.137 -36.102 1.00 34.50 103 PRO A C 1
ATOM 774 O O . PRO A 1 103 ? 7.535 -3.508 -36.316 1.00 34.50 103 PRO A O 1
ATOM 777 N N . GLY A 1 104 ? 5.311 -3.892 -36.334 1.00 39.31 104 GLY A N 1
ATOM 778 C CA . GLY A 1 104 ? 5.350 -5.205 -36.972 1.00 39.31 104 GLY A CA 1
ATOM 779 C C . GLY A 1 104 ? 5.278 -6.370 -35.987 1.00 39.31 104 GLY A C 1
ATOM 780 O O . GLY A 1 104 ? 6.303 -6.869 -35.548 1.00 39.31 104 GLY A O 1
ATOM 781 N N . PHE A 1 105 ? 4.061 -6.795 -35.648 1.00 28.55 105 PHE A N 1
ATOM 782 C CA . PHE A 1 105 ? 3.565 -8.177 -35.771 1.00 28.55 105 PHE A CA 1
ATOM 783 C C . PHE A 1 105 ? 2.071 -8.171 -35.375 1.00 28.55 105 PHE A C 1
ATOM 785 O O . PHE A 1 105 ? 1.687 -7.402 -34.491 1.00 28.55 105 PHE A O 1
ATOM 792 N N . PRO A 1 106 ? 1.198 -8.908 -36.084 1.00 31.42 106 PRO A N 1
ATOM 793 C CA . PRO A 1 106 ? -0.216 -8.572 -36.189 1.00 31.42 106 PRO A CA 1
ATOM 794 C C . PRO A 1 106 ? -1.002 -8.928 -34.926 1.00 31.42 106 PRO A C 1
ATOM 796 O O . PRO A 1 106 ? -0.740 -9.927 -34.258 1.00 31.42 106 PRO A O 1
ATOM 799 N N . ALA A 1 107 ? -2.011 -8.105 -34.640 1.00 34.44 107 ALA A N 1
ATOM 800 C CA . ALA A 1 107 ? -3.075 -8.443 -33.712 1.00 34.44 107 ALA A CA 1
ATOM 801 C C . ALA A 1 107 ? -3.828 -9.670 -34.244 1.00 34.44 107 ALA A C 1
ATOM 803 O O . ALA A 1 107 ? -4.330 -9.647 -35.367 1.00 34.44 107 ALA A O 1
ATOM 804 N N . LEU A 1 108 ? -3.927 -10.722 -33.435 1.00 30.72 108 LEU A N 1
ATOM 805 C CA . LEU A 1 108 ? -4.912 -11.771 -33.651 1.00 30.72 108 LEU A CA 1
ATOM 806 C C . LEU A 1 108 ? -6.054 -11.556 -32.663 1.00 30.72 108 LEU A C 1
ATOM 808 O O . LEU A 1 108 ? -5.878 -11.641 -31.448 1.00 30.72 108 LEU A O 1
ATOM 812 N N . HIS A 1 109 ? -7.214 -11.241 -33.236 1.00 32.41 109 HIS A N 1
ATOM 813 C CA . HIS A 1 109 ? -8.517 -11.546 -32.665 1.00 32.41 109 HIS A CA 1
ATOM 814 C C . HIS A 1 109 ? -8.520 -12.981 -32.123 1.00 32.41 109 HIS A C 1
ATOM 816 O O . HIS A 1 109 ? -8.131 -13.900 -32.845 1.00 32.41 109 HIS A O 1
ATOM 822 N N . GLN A 1 110 ? -8.988 -13.175 -30.893 1.00 33.47 110 GLN A N 1
ATOM 823 C CA . GLN A 1 110 ? -10.356 -13.613 -30.583 1.00 33.47 110 GLN A CA 1
ATOM 824 C C . GLN A 1 110 ? -10.648 -13.366 -29.099 1.00 33.47 110 GLN A C 1
ATOM 826 O O . GLN A 1 110 ? -9.720 -13.536 -28.276 1.00 33.47 110 GLN A O 1
#

Radius of gyration: 15.45 Å; chains: 1; bounding box: 25×27×48 Å

Sequence (110 aa):
MFDQARVVKAVPDKPQAPVRVLGPRQGKLLFVAVPKIAAAKPFYELDPSKLPVSPEEAAVPKKAALFARTVDTDEMPKIDLLVCGTVAVNRRGVRLGKGAGRPGFPALHQ

InterPro domains:
  IPR002698 5-formyltetrahydrofolate cyclo-ligase [PF01812] (8-101)
  IPR002698 5-formyltetrahydrofolate cyclo-ligase [PTHR13017] (2-101)
  IPR024185 5-formyltetrahydrofolate cyclo-ligase-like domain superfamily [G3DSA:3.40.50.10420] (15-102)
  IPR037171 NagB/RpiA transferase-like [SSF100950] (4-101)

Secondary structure (DSSP, 8-state):
-TTT-SEEEE-SSGGGHHHHHHHHHTT-EEEEE-SSTT-SS-EEEE-TTT-SS-HHHHTSHHHHTTTPEEE-TTTSPPPSEEEETTEEEETT--EEE-----S-------

Foldseek 3Di:
DLLPWQEEEEELDPVCLVVQLVQLVSQHFYWYAAPDPPDPQGIFTDGNVPDPDHSNQCSNNVSSVVDTDGHHPVPDDDGQWYDDDQWIQGPVRDIDGDPDPDPDDDDDDD

pLDDT: mean 81.8, std 19.22, range [28.55, 97.44]

Organism: NCBI:txid2714351